Protein AF-A0A0L0LPJ8-F1 (afdb_monomer)

Radius of gyration: 15.19 Å; Cα contacts (8 Å, |Δi|>4): 21; chains: 1; bounding box: 35×29×36 Å

Solvent-accessible surface area (backbone atoms only — not comparable to full-atom values): 3366 Å² total; per-residue (Å²): 136,84,80,53,68,75,56,51,52,52,49,49,54,52,46,24,74,75,67,76,46,87,68,52,72,69,57,44,51,54,51,53,51,51,52,52,50,50,49,40,68,77,69,41,76,77,78,77,73,74,77,84,124

Foldseek 3Di:
DDDDPVNLVVQQVVCCVVPVDGDDPVRSRVVVVVVVVVCCVVPNDPPPPPPPD

Mean predicted aligned error: 7.17 Å

Sequence (53 aa):
MAISSKSLERFRAIYESQYGKILTDEELDRKAQMLLNLYKAIYGKPIKRRKRK

Structure (mmCIF, N/CA/C/O backbone):
data_AF-A0A0L0LPJ8-F1
#
_entry.id   AF-A0A0L0LPJ8-F1
#
loop_
_atom_site.group_PDB
_atom_site.id
_atom_site.type_symbol
_atom_site.label_atom_id
_atom_site.label_alt_id
_atom_site.label_comp_id
_atom_site.label_asym_id
_atom_site.label_entity_id
_atom_site.label_seq_id
_atom_site.pdbx_PDB_ins_code
_atom_site.Cartn_x
_atom_site.Cartn_y
_atom_site.Cartn_z
_atom_site.occupancy
_atom_site.B_iso_or_equiv
_atom_site.auth_seq_id
_atom_site.auth_comp_id
_atom_site.auth_asym_id
_atom_site.auth_atom_id
_atom_site.pdbx_PDB_model_num
ATOM 1 N N . MET A 1 1 ? 10.843 -8.906 -3.987 1.00 53.25 1 MET A N 1
ATOM 2 C CA . MET A 1 1 ? 10.995 -7.497 -3.557 1.00 53.25 1 MET A CA 1
ATOM 3 C C . MET A 1 1 ? 9.877 -7.229 -2.578 1.00 53.25 1 MET A C 1
ATOM 5 O O . MET A 1 1 ? 8.737 -7.177 -3.015 1.00 53.25 1 MET A O 1
ATOM 9 N N . ALA A 1 2 ? 10.187 -7.166 -1.286 1.00 71.56 2 ALA A N 1
ATOM 10 C CA . ALA A 1 2 ? 9.197 -6.810 -0.278 1.00 71.56 2 ALA A CA 1
ATOM 11 C C . ALA A 1 2 ? 8.941 -5.298 -0.344 1.00 71.56 2 ALA A C 1
ATOM 13 O O . ALA A 1 2 ? 9.888 -4.518 -0.477 1.00 71.56 2 ALA A O 1
ATOM 14 N N . ILE A 1 3 ? 7.674 -4.891 -0.302 1.00 81.56 3 ILE A N 1
ATOM 15 C CA . ILE A 1 3 ? 7.298 -3.482 -0.170 1.00 81.56 3 ILE A CA 1
ATOM 16 C C . ILE A 1 3 ? 7.572 -3.091 1.285 1.00 81.56 3 ILE A C 1
ATOM 18 O O . ILE A 1 3 ? 7.198 -3.815 2.202 1.00 81.56 3 ILE A O 1
ATOM 22 N N . SER A 1 4 ? 8.269 -1.977 1.509 1.00 90.31 4 SER A N 1
ATOM 23 C CA . SER A 1 4 ? 8.557 -1.506 2.869 1.00 90.31 4 SER A CA 1
ATOM 24 C C . SER A 1 4 ? 7.264 -1.142 3.603 1.00 90.31 4 SER A C 1
ATOM 26 O O . SER A 1 4 ? 6.392 -0.500 3.012 1.00 90.31 4 SER A O 1
ATOM 28 N N . SER A 1 5 ? 7.180 -1.449 4.901 1.00 87.06 5 SER A N 1
ATOM 29 C CA . SER A 1 5 ? 6.028 -1.128 5.757 1.00 87.06 5 SER A CA 1
ATOM 30 C C . SER A 1 5 ? 5.636 0.350 5.683 1.00 87.06 5 SER A C 1
ATOM 32 O O . SER A 1 5 ? 4.467 0.670 5.506 1.00 87.06 5 SER A O 1
ATOM 34 N N . LYS A 1 6 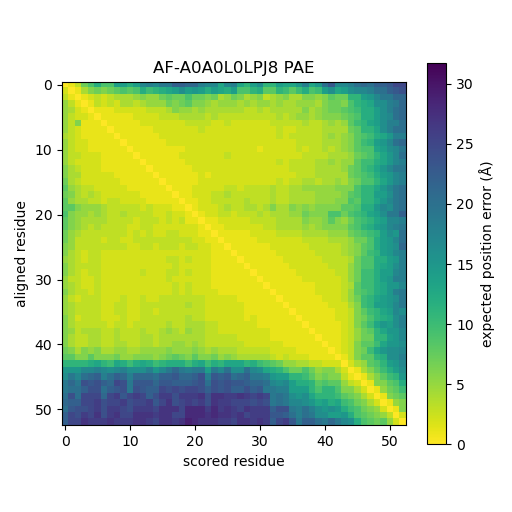? 6.620 1.259 5.646 1.00 89.81 6 LYS A N 1
ATOM 35 C CA . LYS A 1 6 ? 6.381 2.706 5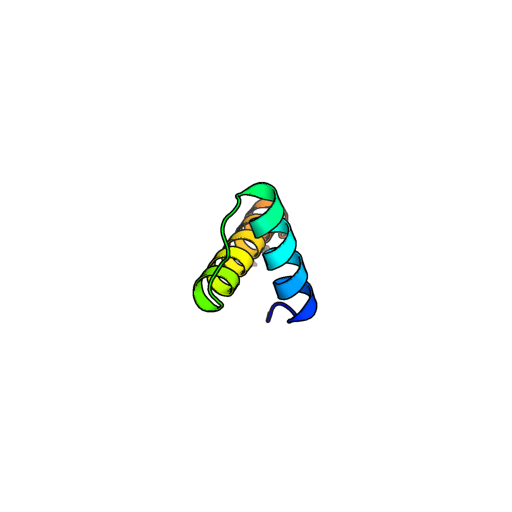.495 1.00 89.81 6 LYS A CA 1
ATOM 36 C C . LYS A 1 6 ? 5.678 3.063 4.180 1.00 89.81 6 LYS A C 1
ATOM 38 O O . LYS A 1 6 ? 4.916 4.024 4.106 1.00 89.81 6 LYS A O 1
ATOM 43 N N . SER A 1 7 ? 5.970 2.318 3.113 1.00 90.62 7 SER A N 1
ATOM 44 C CA . SER A 1 7 ? 5.316 2.509 1.814 1.00 90.62 7 SER A CA 1
ATOM 45 C C . SER A 1 7 ? 3.898 1.939 1.817 1.00 90.62 7 SER A C 1
ATOM 47 O O . SER A 1 7 ? 3.014 2.550 1.225 1.00 90.62 7 SER A O 1
ATOM 49 N N . LEU A 1 8 ? 3.668 0.825 2.522 1.00 92.06 8 LEU A N 1
ATOM 50 C CA . LEU A 1 8 ? 2.332 0.255 2.713 1.00 92.06 8 LEU A CA 1
ATOM 51 C C . LEU A 1 8 ? 1.429 1.173 3.544 1.00 92.06 8 LEU A C 1
ATOM 53 O O . LEU A 1 8 ? 0.289 1.394 3.154 1.00 92.06 8 LEU A O 1
ATOM 57 N N . GLU A 1 9 ? 1.935 1.781 4.619 1.00 92.94 9 GLU A N 1
ATOM 58 C CA . GLU A 1 9 ? 1.165 2.743 5.423 1.00 92.94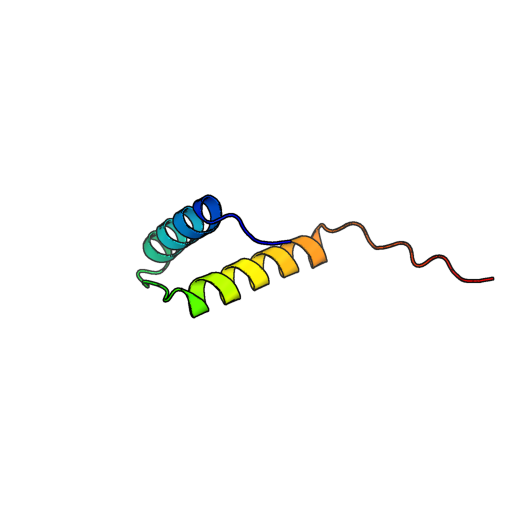 9 GLU A CA 1
ATOM 59 C C . GLU A 1 9 ? 0.752 3.972 4.610 1.00 92.94 9 GLU A C 1
ATOM 61 O O . GLU A 1 9 ? -0.408 4.382 4.627 1.00 92.94 9 GLU A O 1
ATOM 66 N N . ARG A 1 10 ? 1.681 4.533 3.824 1.00 93.50 10 ARG A N 1
ATOM 67 C CA . ARG A 1 10 ? 1.359 5.636 2.907 1.00 93.50 10 ARG A CA 1
ATOM 68 C C . ARG A 1 10 ? 0.333 5.220 1.862 1.00 93.50 10 ARG A C 1
ATOM 70 O O . ARG A 1 10 ? -0.586 5.980 1.579 1.00 93.50 10 ARG A O 1
ATOM 77 N N . PHE A 1 11 ? 0.483 4.024 1.298 1.00 93.19 11 PHE A N 1
ATOM 78 C CA . PHE A 1 11 ? -0.471 3.489 0.335 1.00 93.19 11 PHE A CA 1
ATOM 79 C C . PHE A 1 11 ? -1.863 3.317 0.960 1.00 93.19 11 PHE A C 1
ATOM 81 O O . PHE A 1 11 ? -2.843 3.723 0.341 1.00 93.19 11 PHE A O 1
ATOM 88 N N . ARG A 1 12 ? -1.949 2.817 2.202 1.00 93.88 12 ARG A N 1
ATOM 89 C CA . ARG A 1 12 ? -3.201 2.697 2.965 1.00 93.88 12 ARG A CA 1
ATOM 90 C C . ARG A 1 12 ? -3.875 4.058 3.131 1.00 93.88 12 ARG A C 1
ATOM 92 O O . ARG A 1 12 ? -5.032 4.194 2.750 1.00 93.88 12 ARG A O 1
ATOM 99 N N . ALA A 1 13 ? -3.1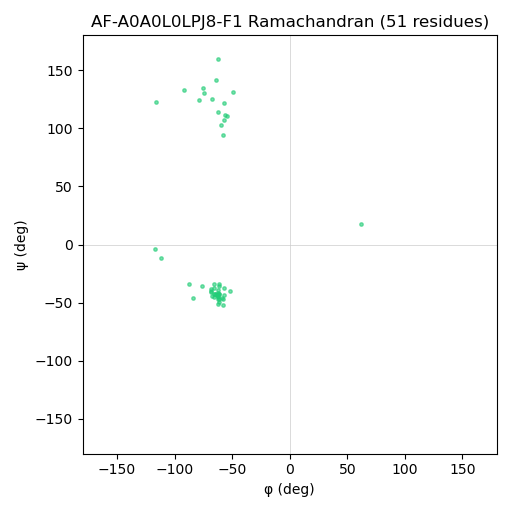39 5.061 3.611 1.00 94.69 13 ALA A N 1
ATOM 100 C CA . ALA A 1 13 ? -3.669 6.407 3.835 1.00 94.69 13 ALA A CA 1
ATOM 101 C C . ALA A 1 13 ? -4.177 7.068 2.541 1.00 94.69 13 ALA A C 1
ATOM 103 O O . ALA A 1 13 ? -5.247 7.672 2.520 1.00 94.69 13 ALA A O 1
ATOM 104 N N . ILE A 1 14 ? -3.435 6.923 1.436 1.00 94.88 14 ILE A N 1
ATOM 105 C CA . ILE A 1 14 ? -3.852 7.452 0.129 1.00 94.88 14 ILE A CA 1
ATOM 106 C C . ILE A 1 14 ? -5.110 6.732 -0.364 1.00 94.88 14 ILE A C 1
ATOM 108 O O . ILE A 1 14 ? -6.040 7.377 -0.840 1.00 94.88 14 ILE A O 1
ATOM 112 N N . TYR A 1 15 ? -5.152 5.403 -0.256 1.00 94.62 15 TYR A N 1
ATOM 113 C CA . TYR A 1 15 ? -6.291 4.616 -0.718 1.00 94.62 15 TYR A CA 1
ATOM 114 C C . TYR A 1 15 ? -7.564 4.964 0.061 1.00 94.62 15 TYR A C 1
ATOM 116 O O . TYR A 1 15 ? -8.620 5.164 -0.535 1.00 94.62 15 TYR A O 1
ATOM 124 N N . GLU A 1 16 ? -7.459 5.094 1.380 1.00 95.00 16 GLU A N 1
ATOM 125 C CA . GLU A 1 16 ? -8.569 5.522 2.226 1.00 95.00 16 GLU A CA 1
ATOM 126 C C . GLU A 1 16 ? -9.036 6.936 1.862 1.00 95.00 16 GLU A C 1
ATOM 128 O O . GLU A 1 16 ? -10.224 7.146 1.643 1.00 95.00 16 GLU A O 1
ATOM 133 N N . SER A 1 17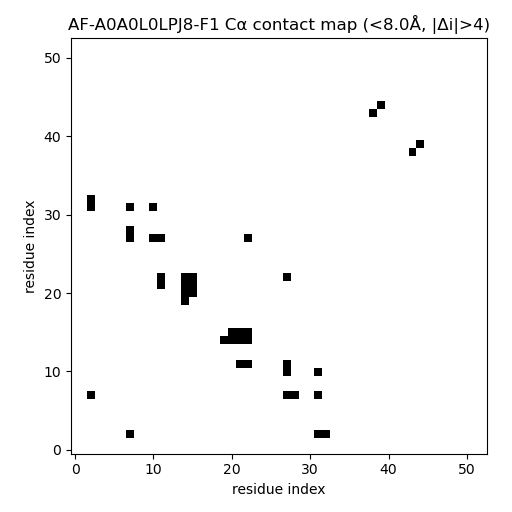 ? -8.111 7.886 1.694 1.00 95.38 17 SER A N 1
ATOM 134 C CA . SER A 1 17 ? -8.448 9.264 1.321 1.00 95.38 17 SER A CA 1
ATOM 135 C C . SER A 1 17 ? -9.141 9.375 -0.043 1.00 95.38 17 SER A C 1
ATOM 137 O O . SER A 1 17 ? -10.000 10.235 -0.214 1.00 95.38 17 SER A O 1
ATOM 139 N N . GLN A 1 18 ? -8.771 8.539 -1.015 1.00 95.38 18 GLN A N 1
ATOM 140 C CA . GLN A 1 18 ? -9.308 8.611 -2.379 1.00 95.38 18 GLN A CA 1
ATOM 141 C C . GLN A 1 18 ? -10.602 7.813 -2.566 1.00 95.38 18 GLN A C 1
ATOM 143 O O . GLN A 1 18 ? -11.457 8.213 -3.350 1.00 95.38 18 GLN A O 1
ATOM 148 N N . TYR A 1 19 ? -10.745 6.683 -1.870 1.00 93.69 19 TYR A N 1
ATOM 149 C CA . TYR A 1 19 ? -11.846 5.740 -2.089 1.00 93.69 19 TYR A CA 1
ATOM 150 C C . TYR A 1 19 ? -12.768 5.576 -0.876 1.00 93.69 19 TYR A C 1
ATOM 152 O O . TYR A 1 19 ? -13.732 4.819 -0.955 1.00 93.69 19 TYR A O 1
ATOM 160 N N . GLY A 1 20 ? -12.465 6.218 0.257 1.00 93.00 20 GLY A N 1
ATOM 161 C CA . GLY A 1 20 ? -13.234 6.094 1.500 1.00 93.00 20 GLY A CA 1
ATOM 162 C C . GLY A 1 20 ? -13.260 4.674 2.074 1.00 93.00 20 GLY A C 1
ATOM 163 O O . GLY A 1 20 ? -14.141 4.351 2.866 1.00 93.00 20 GLY A O 1
ATOM 164 N N . LYS A 1 21 ? -12.338 3.798 1.647 1.00 92.75 21 LYS A N 1
ATOM 165 C CA . LYS A 1 21 ? -12.286 2.387 2.049 1.00 92.75 21 LYS A CA 1
ATOM 166 C C . LYS A 1 21 ? -11.010 2.098 2.832 1.00 92.75 21 LYS A C 1
ATOM 168 O O . LYS A 1 21 ? -9.909 2.230 2.298 1.00 92.75 21 LYS A O 1
ATOM 173 N N . ILE A 1 22 ? -11.179 1.596 4.053 1.00 91.94 22 ILE A N 1
ATOM 174 C CA . ILE A 1 22 ? -10.091 1.056 4.870 1.00 91.94 22 ILE A CA 1
ATOM 175 C C . ILE A 1 22 ? -9.765 -0.357 4.376 1.00 91.94 22 ILE A C 1
ATOM 177 O O . ILE A 1 22 ? -10.642 -1.217 4.283 1.00 91.94 22 ILE A O 1
ATOM 181 N N . LEU A 1 23 ? -8.499 -0.588 4.030 1.00 90.69 23 LEU A N 1
ATOM 182 C CA . LEU A 1 23 ? -8.009 -1.884 3.561 1.00 90.69 23 LEU A CA 1
ATOM 183 C C . LEU A 1 23 ? -7.478 -2.724 4.724 1.00 90.69 23 LEU A C 1
ATOM 185 O O . LEU A 1 23 ? -6.645 -2.252 5.509 1.00 90.69 23 LEU A O 1
ATOM 189 N N . THR A 1 24 ? -7.882 -3.996 4.769 1.00 93.88 24 THR A N 1
ATOM 190 C CA . THR A 1 24 ? -7.228 -5.004 5.618 1.00 93.88 24 THR A CA 1
ATOM 191 C C . THR A 1 24 ? -5.775 -5.197 5.186 1.00 93.88 24 THR A C 1
ATOM 193 O O . THR A 1 24 ? -5.408 -4.859 4.061 1.00 93.88 24 THR A O 1
ATOM 196 N N . ASP A 1 25 ? -4.926 -5.734 6.062 1.00 89.06 25 ASP A N 1
ATOM 197 C CA . ASP A 1 25 ? -3.516 -5.987 5.734 1.00 89.06 25 ASP A CA 1
ATOM 198 C C . ASP A 1 25 ? -3.344 -6.898 4.505 1.00 89.06 25 ASP A C 1
ATOM 200 O O . ASP A 1 25 ? -2.501 -6.628 3.649 1.00 89.06 25 ASP A O 1
ATOM 204 N N . GLU A 1 26 ? -4.205 -7.907 4.338 1.00 91.38 26 GLU A N 1
ATOM 205 C CA . GLU A 1 26 ? -4.203 -8.765 3.145 1.00 91.38 26 GLU A CA 1
ATOM 206 C C . GLU A 1 26 ? -4.623 -8.021 1.869 1.00 91.38 26 GLU A C 1
ATOM 208 O O . GLU A 1 26 ? -3.999 -8.187 0.817 1.00 91.38 26 GLU A O 1
ATOM 213 N N . GLU A 1 27 ? -5.678 -7.197 1.927 1.00 92.75 27 GLU A N 1
ATOM 214 C CA . GLU A 1 27 ? -6.096 -6.400 0.767 1.00 92.75 27 GLU A CA 1
ATOM 215 C C . GLU A 1 27 ? -5.033 -5.361 0.393 1.00 92.75 27 GLU A C 1
ATOM 217 O O . GLU A 1 27 ? -4.806 -5.106 -0.793 1.00 92.75 27 GLU A O 1
ATOM 222 N N . LEU A 1 28 ? -4.385 -4.773 1.400 1.00 92.81 28 LEU A N 1
ATOM 223 C CA . LEU A 1 28 ? -3.329 -3.787 1.240 1.00 92.81 28 LEU A CA 1
ATOM 224 C C . LEU A 1 28 ? -2.129 -4.384 0.505 1.00 92.81 28 LEU A C 1
ATOM 226 O O . LEU A 1 28 ? -1.700 -3.815 -0.500 1.00 92.81 28 LEU A O 1
ATOM 230 N N . ASP A 1 29 ? -1.633 -5.540 0.957 1.00 92.06 29 ASP A N 1
ATOM 231 C CA . ASP A 1 29 ? -0.508 -6.223 0.315 1.00 92.06 29 ASP A CA 1
ATOM 232 C C . ASP A 1 29 ? -0.849 -6.613 -1.129 1.00 92.06 29 ASP A C 1
ATOM 234 O O . ASP A 1 29 ? -0.131 -6.236 -2.060 1.00 92.06 29 ASP A O 1
ATOM 238 N N . ARG A 1 30 ? -2.005 -7.257 -1.355 1.00 93.00 30 ARG A N 1
ATOM 239 C CA . ARG A 1 30 ? -2.431 -7.668 -2.705 1.00 93.00 30 ARG A CA 1
ATOM 240 C C . ARG A 1 30 ? -2.521 -6.488 -3.670 1.00 93.00 30 ARG A C 1
ATOM 242 O O . ARG A 1 30 ? -2.014 -6.564 -4.791 1.00 93.00 30 ARG A O 1
ATOM 249 N N . LYS A 1 31 ? -3.151 -5.386 -3.254 1.00 93.62 31 LYS A N 1
ATOM 250 C CA . LYS A 1 31 ? -3.316 -4.192 -4.099 1.00 93.62 31 LYS A CA 1
ATOM 251 C C . LYS A 1 31 ? -1.986 -3.486 -4.352 1.00 93.62 31 LYS A C 1
ATOM 253 O O . LYS A 1 31 ? -1.726 -3.080 -5.485 1.00 93.62 31 LYS A O 1
ATOM 258 N N . ALA A 1 32 ? -1.126 -3.381 -3.340 1.00 92.94 32 ALA A N 1
ATOM 259 C CA . ALA A 1 32 ? 0.191 -2.772 -3.485 1.00 92.94 32 ALA A CA 1
ATOM 260 C C . ALA A 1 32 ? 1.088 -3.587 -4.436 1.00 92.94 32 ALA A C 1
ATOM 262 O O . ALA A 1 32 ? 1.742 -3.023 -5.318 1.00 92.94 32 ALA A O 1
ATOM 263 N N . GLN A 1 33 ? 1.067 -4.920 -4.324 1.00 92.75 33 GLN A N 1
ATOM 264 C CA . GLN A 1 33 ? 1.781 -5.804 -5.246 1.00 92.75 33 GLN A CA 1
ATOM 265 C C . GLN A 1 33 ? 1.241 -5.711 -6.675 1.00 92.75 33 GLN A C 1
ATOM 267 O O . GLN A 1 33 ? 2.026 -5.640 -7.623 1.00 92.75 33 GLN A O 1
ATOM 272 N N . MET A 1 34 ? -0.082 -5.667 -6.846 1.00 92.44 34 MET A N 1
ATOM 273 C CA . MET A 1 34 ? -0.711 -5.506 -8.157 1.00 92.44 34 MET A CA 1
ATOM 274 C C . MET A 1 34 ? -0.265 -4.205 -8.837 1.00 92.44 34 MET A C 1
ATOM 276 O O . MET A 1 34 ? 0.131 -4.231 -10.003 1.00 92.44 34 MET A O 1
ATOM 280 N N . LEU A 1 35 ? -0.253 -3.089 -8.103 1.00 91.00 35 LEU A N 1
ATOM 281 C CA . LEU A 1 35 ? 0.203 -1.800 -8.623 1.00 91.00 35 LEU A CA 1
ATOM 282 C C . LEU A 1 35 ? 1.682 -1.842 -9.035 1.00 91.00 35 LEU A C 1
ATOM 284 O O . LEU A 1 35 ? 2.046 -1.382 -10.118 1.00 91.00 35 LEU A O 1
ATOM 288 N N . LEU A 1 36 ? 2.535 -2.448 -8.206 1.00 89.81 36 LEU A N 1
ATOM 289 C CA . LEU A 1 36 ? 3.956 -2.611 -8.510 1.00 89.81 36 LEU A CA 1
ATOM 290 C C . LEU A 1 36 ? 4.179 -3.477 -9.758 1.00 89.81 36 LEU A C 1
ATOM 292 O O . LEU A 1 36 ? 5.064 -3.190 -10.566 1.00 89.81 36 LEU A O 1
ATOM 296 N N . ASN A 1 37 ? 3.388 -4.535 -9.921 1.00 90.38 37 ASN A N 1
ATOM 297 C CA . ASN A 1 37 ? 3.465 -5.416 -11.082 1.00 90.38 37 ASN A CA 1
ATOM 298 C C . ASN A 1 37 ? 3.010 -4.706 -12.360 1.00 90.38 37 ASN A C 1
ATOM 300 O O . ASN A 1 37 ? 3.676 -4.843 -13.383 1.00 90.38 37 ASN A O 1
ATOM 304 N N . LEU A 1 38 ? 1.952 -3.894 -12.297 1.00 90.94 38 LEU A N 1
ATOM 305 C CA . LEU A 1 38 ? 1.521 -3.048 -13.415 1.00 90.94 38 LEU A CA 1
ATOM 306 C C . LEU A 1 38 ? 2.607 -2.045 -13.810 1.00 90.94 38 LEU A C 1
ATOM 308 O O . LEU A 1 38 ? 2.968 -1.957 -14.982 1.00 90.94 38 LEU A O 1
ATOM 312 N N . TYR A 1 39 ? 3.196 -1.354 -12.832 1.00 88.62 39 TYR A N 1
ATOM 313 C CA . TYR A 1 39 ? 4.309 -0.440 -13.083 1.00 88.62 39 TYR A CA 1
ATOM 314 C C . TYR A 1 39 ? 5.483 -1.154 -13.767 1.00 88.62 39 TYR A C 1
ATOM 316 O O . TYR A 1 39 ? 6.035 -0.655 -14.745 1.00 88.62 39 TYR A O 1
ATOM 324 N N . LYS A 1 40 ? 5.839 -2.360 -13.3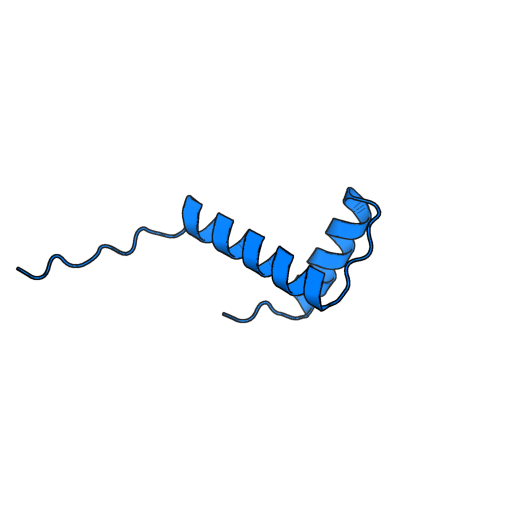12 1.00 87.31 40 LYS A N 1
ATOM 325 C CA . LYS A 1 40 ? 6.876 -3.184 -13.951 1.00 87.31 40 LYS A CA 1
ATOM 326 C C . LYS A 1 40 ? 6.488 -3.660 -15.349 1.00 87.31 40 LYS A C 1
ATOM 328 O O . LYS A 1 40 ? 7.368 -3.792 -16.185 1.00 87.31 40 LYS A O 1
ATOM 333 N N . ALA A 1 41 ? 5.219 -3.940 -15.617 1.00 89.06 41 ALA A N 1
ATOM 334 C CA . ALA A 1 41 ? 4.788 -4.368 -16.943 1.00 89.06 41 ALA A CA 1
ATOM 335 C C . ALA A 1 41 ? 4.903 -3.232 -17.971 1.00 89.06 41 ALA A C 1
ATOM 337 O O . ALA A 1 41 ? 5.308 -3.471 -19.105 1.00 89.06 41 ALA A O 1
ATOM 338 N N . ILE A 1 42 ? 4.579 -2.003 -17.560 1.00 88.75 42 ILE A N 1
ATOM 339 C CA . ILE A 1 42 ? 4.569 -0.826 -18.438 1.00 88.75 42 ILE A CA 1
ATOM 340 C C . ILE A 1 42 ? 5.971 -0.217 -18.564 1.00 88.75 42 ILE A C 1
ATOM 342 O O . ILE A 1 42 ? 6.423 0.094 -19.663 1.00 88.75 42 ILE A O 1
ATOM 346 N N . TYR A 1 43 ? 6.666 -0.051 -17.438 1.00 87.88 43 TYR A N 1
ATOM 347 C CA . TYR A 1 43 ? 7.932 0.684 -17.354 1.00 87.88 43 TYR A CA 1
ATOM 348 C C . TYR A 1 43 ? 9.137 -0.206 -17.046 1.00 87.88 43 TYR A C 1
ATOM 350 O O . TYR A 1 43 ? 10.285 0.239 -17.134 1.00 87.88 43 TYR A O 1
ATOM 358 N N . GLY A 1 44 ? 8.917 -1.462 -16.658 1.00 79.44 44 GLY A N 1
ATOM 359 C CA . GLY A 1 44 ? 10.007 -2.400 -16.440 1.00 79.44 44 GLY A CA 1
ATOM 360 C C . GLY A 1 44 ? 10.676 -2.714 -17.767 1.00 79.44 44 GLY A C 1
ATOM 361 O O . GLY A 1 44 ? 10.028 -3.121 -18.730 1.00 79.44 44 GLY A O 1
ATOM 362 N N . LYS A 1 45 ? 11.997 -2.510 -17.821 1.00 72.69 45 LYS A N 1
ATOM 363 C CA . LYS A 1 45 ? 12.794 -2.825 -19.008 1.00 72.69 45 LYS A CA 1
ATOM 364 C C . LYS A 1 45 ? 12.466 -4.247 -19.472 1.00 72.69 45 LYS A C 1
ATOM 366 O O . LYS A 1 45 ? 12.523 -5.162 -18.643 1.00 72.69 45 LYS A O 1
ATOM 371 N N . PRO A 1 46 ? 12.193 -4.461 -20.771 1.00 65.44 46 PRO A N 1
ATOM 372 C CA . PRO A 1 46 ? 12.029 -5.804 -21.286 1.00 65.44 46 PRO A CA 1
ATOM 373 C C . PRO A 1 46 ? 13.304 -6.573 -20.962 1.00 65.44 46 PRO A C 1
ATOM 375 O O . PRO A 1 46 ? 14.409 -6.170 -21.343 1.00 65.44 46 PRO A O 1
ATOM 378 N N . ILE A 1 47 ? 13.157 -7.673 -20.222 1.00 63.66 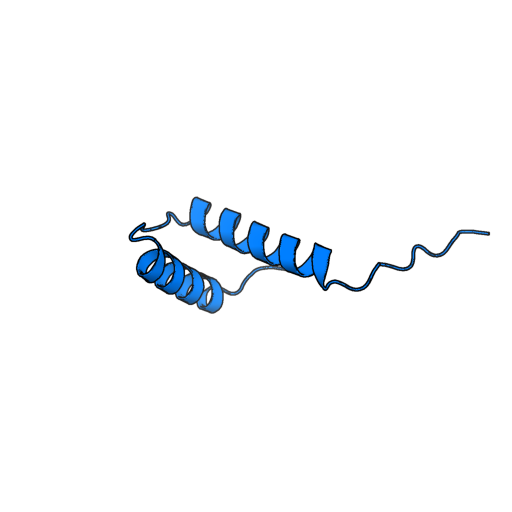47 ILE A N 1
ATOM 379 C CA . ILE A 1 47 ? 14.237 -8.635 -20.054 1.00 63.66 47 ILE A CA 1
ATOM 380 C C . ILE A 1 47 ? 14.546 -9.097 -21.474 1.00 63.66 47 ILE A C 1
ATOM 382 O O . ILE A 1 47 ? 13.769 -9.853 -22.060 1.00 63.66 47 ILE A O 1
ATOM 386 N N . LYS A 1 48 ? 15.643 -8.596 -22.061 1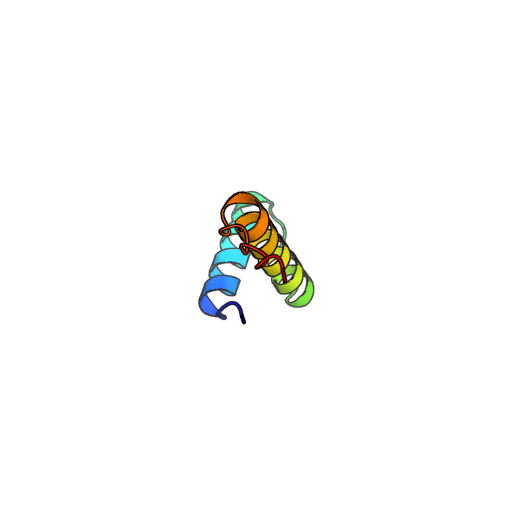.00 61.69 48 LYS A N 1
ATOM 387 C CA . LYS A 1 48 ? 16.176 -9.114 -23.320 1.00 61.69 48 LYS A CA 1
ATOM 388 C C . LYS A 1 48 ? 16.456 -10.585 -23.062 1.00 61.69 48 LYS A C 1
ATOM 390 O O . LYS A 1 48 ? 17.502 -10.931 -22.515 1.00 61.69 48 LYS A O 1
ATOM 395 N N . ARG A 1 49 ? 15.503 -11.456 -23.402 1.00 60.41 49 ARG A N 1
ATOM 396 C CA . ARG A 1 49 ? 15.737 -12.893 -23.441 1.00 60.41 49 ARG A CA 1
ATOM 397 C C . ARG A 1 49 ? 16.899 -13.057 -24.407 1.00 60.41 49 ARG A C 1
ATOM 399 O O . ARG A 1 49 ? 16.746 -12.800 -25.601 1.00 60.41 49 ARG A O 1
ATOM 406 N N . ARG A 1 50 ? 18.087 -13.383 -23.885 1.00 59.44 50 ARG A N 1
ATOM 407 C CA . ARG A 1 50 ? 19.201 -13.814 -24.726 1.00 59.44 50 ARG A CA 1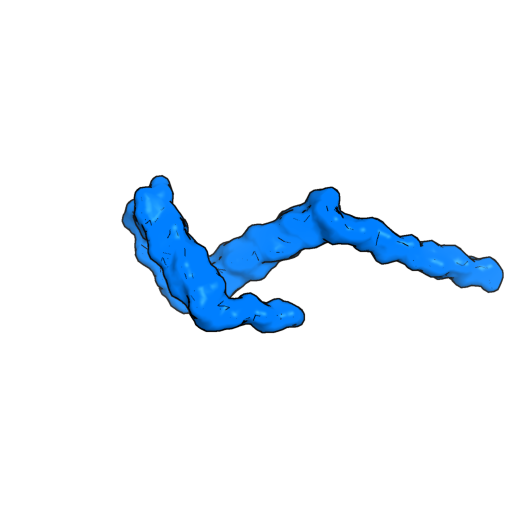
ATOM 408 C C . ARG A 1 50 ? 18.646 -14.974 -25.543 1.00 59.44 50 ARG A C 1
ATOM 410 O O . ARG A 1 50 ? 18.318 -16.011 -24.969 1.00 59.44 50 ARG A O 1
ATOM 417 N N . LYS A 1 51 ? 18.478 -14.774 -26.854 1.00 56.22 51 LYS A N 1
ATOM 418 C CA . LYS A 1 51 ? 18.277 -15.888 -27.777 1.00 56.22 51 LYS A CA 1
ATOM 419 C C . LYS A 1 51 ? 19.481 -16.800 -27.561 1.00 56.22 51 LYS A C 1
ATOM 421 O O . LYS A 1 51 ? 20.606 -16.383 -27.830 1.00 56.22 51 LYS A O 1
ATOM 426 N N . ARG A 1 52 ? 19.255 -17.982 -26.985 1.00 57.94 52 ARG A N 1
ATOM 427 C CA . ARG A 1 52 ? 20.231 -19.066 -27.083 1.00 57.94 52 ARG A CA 1
ATOM 428 C C . ARG A 1 52 ? 20.322 -19.374 -28.577 1.00 57.94 52 ARG A C 1
ATOM 430 O O . ARG A 1 52 ? 19.298 -19.670 -29.189 1.00 57.94 52 ARG A O 1
ATOM 437 N N . LYS A 1 53 ? 21.494 -19.097 -29.139 1.00 56.62 53 LYS A N 1
ATOM 438 C CA . LYS A 1 53 ? 21.873 -19.447 -30.504 1.00 56.62 53 LYS A CA 1
ATOM 439 C C . LYS A 1 53 ? 22.401 -20.873 -30.483 1.00 56.62 53 LYS A C 1
ATOM 441 O O . LYS A 1 53 ? 22.998 -21.223 -29.439 1.00 56.62 53 LYS A O 1
#

Secondary structure (DSSP, 8-state):
-PPPHHHHHHHHHHHHHHHS-PPPHHHHHHHHHHHHHHHHHHHSPP-------

Nearest PDB structures (foldseek):
  1taf-assembly1_B  TM=6.162E-01  e=1.059E+00  Drosophila melanogaster
  1fyd-assembly1_B  TM=5.828E-01  e=2.884E+00  Bacillus subtilis
  8fvx-assembly1_A  TM=6.028E-01  e=6.338E+00  Bdellovibrio bacteriovorus HD100
  9f0e-assembly1_A  TM=4.591E-01  e=7.856E+00  Bdellovibrio bacteriovorus HD100

pLDDT: mean 85.2, std 12.66, range [53.25, 95.38]